Protein AF-A0A383B9Z4-F1 (afdb_monomer_lite)

Radius of gyration: 25.26 Å; chains: 1; bounding box: 65×27×71 Å

pLDDT: mean 78.73, std 17.8, range [49.22, 97.31]

Structure (mmCIF, N/CA/C/O backbone):
data_AF-A0A383B9Z4-F1
#
_entry.id   AF-A0A383B9Z4-F1
#
loop_
_atom_site.group_PDB
_atom_site.id
_atom_site.type_symbol
_atom_site.label_atom_id
_atom_site.label_alt_id
_atom_site.label_comp_id
_atom_site.label_asym_id
_atom_site.label_entity_id
_atom_site.label_seq_id
_atom_site.pdbx_PDB_ins_code
_atom_site.Cartn_x
_atom_site.Cartn_y
_atom_site.Cartn_z
_atom_site.occupancy
_atom_site.B_iso_or_equiv
_atom_site.auth_seq_id
_atom_site.auth_comp_id
_atom_site.auth_asym_id
_atom_site.auth_atom_id
_atom_site.pdbx_PDB_model_num
ATOM 1 N N . MET A 1 1 ? 47.874 -2.916 49.512 1.00 57.69 1 MET A N 1
ATOM 2 C CA . MET A 1 1 ? 47.559 -3.909 48.449 1.00 57.69 1 MET A CA 1
ATOM 3 C C . MET A 1 1 ? 46.063 -4.076 48.110 1.00 57.69 1 MET A C 1
ATOM 5 O O . MET A 1 1 ? 45.760 -4.843 47.208 1.00 57.69 1 MET A O 1
ATOM 9 N N . ARG A 1 2 ? 45.120 -3.334 48.725 1.00 55.81 2 ARG A N 1
ATOM 10 C CA . ARG A 1 2 ? 43.660 -3.545 48.560 1.00 55.81 2 ARG A CA 1
ATOM 11 C C . ARG A 1 2 ? 43.011 -2.819 47.360 1.00 55.81 2 ARG A C 1
ATOM 13 O O . ARG A 1 2 ? 41.959 -3.231 46.895 1.00 55.81 2 ARG A O 1
ATOM 20 N N . ASN A 1 3 ? 43.675 -1.810 46.780 1.00 53.19 3 ASN A N 1
ATOM 21 C CA . ASN A 1 3 ? 43.071 -0.927 45.762 1.00 53.19 3 ASN A CA 1
ATOM 22 C C . ASN A 1 3 ? 43.236 -1.396 44.302 1.00 53.19 3 ASN A C 1
ATOM 24 O O . ASN A 1 3 ? 42.565 -0.876 43.412 1.00 53.19 3 ASN A O 1
ATOM 28 N N . ARG A 1 4 ? 44.113 -2.374 44.026 1.00 55.88 4 ARG A N 1
ATOM 29 C CA . ARG A 1 4 ? 44.324 -2.890 42.656 1.00 55.88 4 ARG A CA 1
ATOM 30 C C . ARG A 1 4 ? 43.252 -3.903 42.230 1.00 55.88 4 ARG A C 1
ATOM 32 O O . ARG A 1 4 ? 42.984 -4.026 41.041 1.00 55.88 4 ARG A O 1
ATOM 39 N N . ILE A 1 5 ? 42.613 -4.580 43.188 1.00 56.34 5 ILE A N 1
ATOM 40 C CA . ILE A 1 5 ? 41.574 -5.597 42.939 1.00 56.34 5 ILE A CA 1
ATOM 41 C C . ILE A 1 5 ? 40.223 -4.926 42.640 1.00 56.34 5 ILE A C 1
ATOM 43 O O . ILE A 1 5 ? 39.573 -5.267 41.656 1.00 56.34 5 ILE A O 1
ATOM 47 N N . VAL A 1 6 ? 39.856 -3.886 43.400 1.00 51.22 6 VAL A N 1
ATOM 48 C CA . VAL A 1 6 ? 38.608 -3.119 43.194 1.00 51.22 6 VAL A CA 1
ATOM 49 C C . VAL A 1 6 ? 38.586 -2.390 41.847 1.00 51.22 6 VAL A C 1
ATOM 51 O O . VAL A 1 6 ? 37.558 -2.359 41.178 1.00 51.22 6 VAL A O 1
ATOM 54 N N . ARG A 1 7 ? 39.737 -1.867 41.395 1.00 52.47 7 ARG A N 1
ATOM 55 C CA . ARG A 1 7 ? 39.860 -1.228 40.072 1.00 52.47 7 ARG A CA 1
ATOM 56 C C . ARG A 1 7 ? 39.690 -2.222 38.918 1.00 52.47 7 ARG A C 1
ATOM 58 O O . ARG A 1 7 ? 39.096 -1.864 37.909 1.00 52.47 7 ARG A O 1
ATOM 65 N N . LYS A 1 8 ? 40.153 -3.471 39.069 1.00 49.22 8 LYS A N 1
ATOM 66 C CA . LYS A 1 8 ? 39.956 -4.522 38.054 1.00 49.22 8 LYS A CA 1
ATOM 67 C C . LYS A 1 8 ? 38.495 -4.983 37.971 1.00 49.22 8 LYS A C 1
ATOM 69 O O . LYS A 1 8 ? 37.999 -5.150 36.863 1.00 49.22 8 LYS A O 1
ATOM 74 N N . LEU A 1 9 ? 37.787 -5.118 39.099 1.00 50.44 9 LEU A N 1
ATOM 75 C CA . LEU A 1 9 ? 36.353 -5.457 39.091 1.00 50.44 9 LEU A CA 1
ATOM 76 C C . LEU A 1 9 ? 35.476 -4.343 38.490 1.00 50.44 9 LEU A C 1
ATOM 78 O O . LEU A 1 9 ? 34.512 -4.643 37.789 1.00 50.44 9 LEU A O 1
ATOM 82 N N . LEU A 1 10 ? 35.828 -3.071 38.709 1.00 49.88 10 LEU A N 1
ATOM 83 C CA . LEU A 1 10 ? 35.056 -1.926 38.211 1.00 49.88 10 LEU A CA 1
ATOM 84 C C . LEU A 1 10 ? 35.163 -1.750 36.683 1.00 49.88 10 LEU A C 1
ATOM 86 O O . LEU A 1 10 ? 34.168 -1.454 36.026 1.00 49.88 10 LEU A O 1
ATOM 90 N N . VAL A 1 11 ? 36.336 -2.014 36.095 1.00 52.56 11 VAL A N 1
ATOM 91 C CA . VAL A 1 11 ? 36.535 -1.951 34.632 1.00 52.56 11 VAL A CA 1
ATOM 92 C C . VAL A 1 11 ? 35.812 -3.098 33.910 1.00 52.56 11 VAL A C 1
ATOM 94 O O . VAL A 1 11 ? 35.214 -2.881 32.859 1.00 52.56 11 VAL A O 1
ATOM 97 N N . ILE A 1 12 ? 35.794 -4.304 34.491 1.00 54.12 12 ILE A N 1
ATOM 98 C CA . ILE A 1 12 ? 35.073 -5.458 33.920 1.00 54.12 12 ILE A CA 1
ATOM 99 C C . ILE A 1 12 ? 33.553 -5.227 33.956 1.00 54.12 12 ILE A C 1
ATOM 101 O O . ILE A 1 12 ? 32.858 -5.579 33.001 1.00 54.12 12 ILE A O 1
ATOM 105 N N . GLY A 1 13 ? 33.039 -4.596 35.018 1.00 50.88 13 GLY A N 1
ATOM 106 C CA . GLY A 1 13 ? 31.631 -4.201 35.118 1.00 50.88 13 GLY A CA 1
ATOM 107 C C . GLY A 1 13 ? 31.209 -3.199 34.037 1.00 50.88 13 GLY A C 1
ATOM 108 O O . GLY A 1 13 ? 30.161 -3.377 33.421 1.00 50.88 13 GLY A O 1
ATOM 109 N N . LEU A 1 14 ? 32.052 -2.203 33.737 1.00 56.59 14 LEU A N 1
ATOM 110 C CA . LEU A 1 14 ? 31.775 -1.208 32.692 1.00 56.59 14 LEU A CA 1
ATOM 111 C C . LEU A 1 14 ? 31.777 -1.800 31.274 1.00 56.59 14 LEU A C 1
ATOM 113 O O . LEU A 1 14 ? 30.928 -1.438 30.461 1.00 56.59 14 LEU A O 1
ATOM 117 N N . ILE A 1 15 ? 32.681 -2.738 30.977 1.00 53.66 15 ILE A N 1
ATOM 118 C CA . ILE A 1 15 ? 32.739 -3.383 29.654 1.00 53.66 15 ILE A CA 1
ATOM 119 C C . ILE A 1 15 ? 31.506 -4.269 29.427 1.00 53.66 15 ILE A C 1
ATOM 121 O O . ILE A 1 15 ? 30.914 -4.230 28.350 1.00 53.66 15 ILE A O 1
ATOM 125 N N . LYS A 1 16 ? 31.054 -5.019 30.443 1.00 51.88 16 LYS A N 1
ATOM 126 C CA . LYS A 1 16 ? 29.818 -5.817 30.334 1.00 51.88 16 LYS A CA 1
ATOM 127 C C . LYS A 1 16 ? 28.564 -4.951 30.186 1.00 51.88 16 LYS A C 1
ATOM 129 O O . LYS A 1 16 ? 27.629 -5.361 29.506 1.00 51.88 16 LYS A O 1
ATOM 134 N N . PHE A 1 17 ? 28.562 -3.755 30.775 1.00 51.00 17 PHE A N 1
ATOM 135 C CA . PHE A 1 17 ? 27.456 -2.806 30.649 1.00 51.00 17 PHE A CA 1
ATOM 136 C C . PHE A 1 17 ? 27.389 -2.164 29.253 1.00 51.00 17 PHE A C 1
ATOM 138 O O . PHE A 1 17 ? 26.301 -2.003 28.706 1.00 51.00 17 PHE A O 1
ATOM 145 N N . ALA A 1 18 ? 28.535 -1.879 28.625 1.00 54.44 18 ALA A N 1
ATOM 146 C CA . ALA A 1 18 ? 28.585 -1.343 27.261 1.00 54.44 18 ALA A CA 1
ATOM 147 C C . ALA A 1 18 ? 28.125 -2.361 26.197 1.00 54.44 18 ALA A C 1
ATOM 149 O O . ALA A 1 18 ? 27.437 -1.997 25.245 1.00 54.44 18 ALA A O 1
ATOM 150 N N . VAL A 1 19 ? 28.442 -3.649 26.379 1.00 53.66 19 VAL A N 1
ATOM 151 C CA . VAL A 1 19 ? 28.028 -4.717 25.447 1.00 53.66 19 VAL A CA 1
ATOM 152 C C . VAL A 1 19 ? 26.509 -4.949 25.475 1.00 53.66 19 VAL A C 1
ATOM 154 O O . VAL A 1 19 ? 25.923 -5.282 24.445 1.00 53.66 19 VAL A O 1
ATOM 157 N N . LEU A 1 20 ? 25.845 -4.700 26.612 1.00 49.56 20 LEU A N 1
ATOM 158 C CA . LEU A 1 20 ? 24.390 -4.841 26.737 1.00 49.56 20 LEU A CA 1
ATOM 159 C C . LEU A 1 20 ? 23.608 -3.758 25.965 1.00 49.56 20 LEU A C 1
ATOM 161 O O . LEU A 1 20 ? 22.470 -3.996 25.572 1.00 49.56 20 LEU A O 1
ATOM 165 N N . TYR A 1 21 ? 24.213 -2.596 25.697 1.00 55.34 21 TYR A N 1
ATOM 166 C CA . TYR A 1 21 ? 23.567 -1.505 24.952 1.00 55.34 21 TYR A CA 1
ATOM 167 C C . TYR A 1 21 ? 23.692 -1.625 23.426 1.00 55.34 21 TYR A C 1
ATOM 169 O O . TYR A 1 21 ? 22.879 -1.058 22.700 1.00 55.34 21 TYR A O 1
ATOM 177 N N . ALA A 1 22 ? 24.685 -2.355 22.914 1.00 53.19 22 ALA A N 1
ATOM 178 C CA . ALA A 1 22 ? 25.031 -2.314 21.489 1.00 53.19 22 ALA A CA 1
ATOM 179 C C . ALA A 1 22 ? 24.218 -3.272 20.592 1.00 53.19 22 ALA A C 1
ATOM 181 O O . ALA A 1 22 ? 24.434 -3.309 19.384 1.00 53.19 2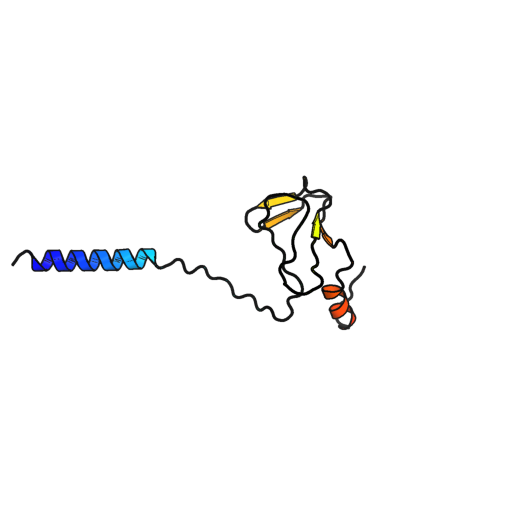2 ALA A O 1
ATOM 182 N N . SER A 1 23 ? 23.281 -4.047 21.143 1.00 51.69 23 SER A N 1
ATOM 183 C CA . SER A 1 23 ? 22.618 -5.138 20.409 1.00 51.69 23 SER A CA 1
ATOM 184 C C . SER A 1 23 ? 21.179 -4.810 20.008 1.00 51.69 23 SER A C 1
ATOM 186 O O . SER A 1 23 ? 20.257 -5.564 20.303 1.00 51.69 23 SER A O 1
ATOM 188 N N . THR A 1 24 ? 20.971 -3.695 19.305 1.00 54.66 24 THR A N 1
ATOM 189 C CA . THR A 1 24 ? 19.748 -3.494 18.504 1.00 54.66 24 THR A CA 1
ATOM 190 C C . THR A 1 24 ? 20.113 -3.190 17.058 1.00 54.66 24 THR A C 1
ATOM 192 O O . THR A 1 24 ? 19.745 -2.169 16.487 1.00 54.66 24 THR A O 1
ATOM 195 N N . PHE A 1 25 ? 20.846 -4.108 16.426 1.00 58.78 25 PHE A N 1
ATOM 196 C CA . PHE A 1 25 ? 20.875 -4.143 14.970 1.00 58.78 25 PHE A CA 1
ATOM 197 C C . PHE A 1 25 ? 19.478 -4.549 14.502 1.00 58.78 25 PHE A C 1
ATOM 199 O O . PHE A 1 25 ? 19.118 -5.726 14.506 1.00 58.78 25 PHE A O 1
ATOM 206 N N . ALA A 1 26 ? 18.657 -3.553 14.167 1.00 60.91 26 ALA A N 1
ATOM 207 C CA . ALA A 1 26 ? 17.444 -3.776 13.408 1.00 60.91 26 ALA A CA 1
ATOM 208 C C . ALA A 1 26 ? 17.854 -4.492 12.116 1.00 60.91 26 ALA A C 1
ATOM 210 O O . ALA A 1 26 ? 18.571 -3.936 11.286 1.00 60.91 26 ALA A O 1
ATOM 211 N N . SER A 1 27 ? 17.460 -5.757 11.986 1.00 54.59 27 SER A N 1
ATOM 212 C CA . SER A 1 27 ? 17.621 -6.504 10.747 1.00 54.59 27 SER A CA 1
ATOM 213 C C . SER A 1 27 ? 16.647 -5.909 9.737 1.00 54.59 27 SER A C 1
ATOM 215 O O . SER A 1 27 ? 15.480 -6.295 9.682 1.00 54.59 27 SER A O 1
ATOM 217 N N . ASP A 1 28 ? 17.106 -4.913 8.981 1.00 60.12 28 ASP A N 1
ATOM 218 C CA . ASP A 1 28 ? 16.402 -4.497 7.781 1.00 60.12 28 ASP A CA 1
ATOM 219 C C . ASP A 1 28 ? 16.586 -5.638 6.785 1.00 60.12 28 ASP A C 1
ATOM 221 O O . ASP A 1 28 ? 17.672 -5.866 6.246 1.00 60.12 28 ASP A O 1
ATOM 225 N N . LYS A 1 29 ? 15.559 -6.481 6.670 1.00 62.88 29 LYS A N 1
ATOM 226 C CA . LYS A 1 29 ? 15.563 -7.632 5.775 1.00 62.88 29 LYS A CA 1
ATOM 227 C C . LYS A 1 29 ? 15.685 -7.069 4.362 1.00 62.88 29 LYS A C 1
ATOM 229 O O . LYS A 1 29 ? 14.677 -6.659 3.789 1.00 62.88 29 LYS A O 1
ATOM 234 N N . ALA A 1 30 ? 16.912 -7.005 3.839 1.00 61.69 30 ALA A N 1
ATOM 235 C CA . ALA A 1 30 ? 17.220 -6.430 2.538 1.00 61.69 30 ALA A CA 1
ATOM 236 C C . ALA A 1 30 ? 16.381 -7.142 1.474 1.00 61.69 30 ALA A C 1
ATOM 238 O O . ALA A 1 30 ? 16.686 -8.248 1.029 1.00 61.69 30 ALA A O 1
ATOM 239 N N . THR A 1 31 ? 15.252 -6.533 1.132 1.00 65.19 31 THR A N 1
ATOM 240 C CA . THR A 1 31 ? 14.339 -7.073 0.138 1.00 65.19 31 THR A CA 1
ATOM 241 C C . THR A 1 31 ? 14.962 -6.759 -1.211 1.00 65.19 31 THR A C 1
ATOM 243 O O . THR A 1 31 ? 15.193 -5.595 -1.536 1.00 65.19 31 THR A O 1
ATOM 246 N N . SER A 1 32 ? 15.290 -7.802 -1.973 1.00 73.75 32 SER A N 1
ATOM 247 C CA . SER A 1 32 ? 15.767 -7.666 -3.348 1.00 73.75 32 SER A CA 1
ATOM 248 C C . SER A 1 32 ? 14.779 -6.799 -4.139 1.00 73.75 32 SER A C 1
ATOM 250 O O . SER A 1 32 ? 13.581 -7.077 -4.166 1.00 73.75 32 SER A O 1
ATOM 252 N N . LYS A 1 33 ? 15.277 -5.715 -4.751 1.00 78.94 33 LYS A N 1
ATOM 253 C CA . LYS A 1 33 ? 14.469 -4.828 -5.608 1.00 78.94 33 LYS A CA 1
ATOM 254 C C . LYS A 1 33 ? 14.256 -5.414 -7.014 1.00 78.94 33 LYS A C 1
ATOM 256 O O . LYS A 1 33 ? 13.496 -4.856 -7.802 1.00 78.94 33 LYS A O 1
ATOM 261 N N . GLN A 1 34 ? 14.925 -6.515 -7.358 1.00 83.25 34 GLN A N 1
ATOM 262 C CA . GLN A 1 34 ? 14.800 -7.157 -8.663 1.00 83.25 34 GLN A CA 1
ATOM 263 C C . GLN A 1 34 ? 13.367 -7.668 -8.870 1.00 83.25 34 GLN A C 1
ATOM 265 O O . GLN A 1 34 ? 12.838 -8.418 -8.056 1.00 83.25 34 GLN A O 1
ATOM 270 N N . GLY A 1 35 ? 12.729 -7.237 -9.962 1.00 84.12 35 GLY A N 1
ATOM 271 C CA . GLY A 1 35 ? 11.340 -7.597 -10.273 1.00 84.12 35 GLY A CA 1
ATOM 272 C C . GLY A 1 35 ? 10.281 -6.929 -9.384 1.00 84.12 35 GLY A C 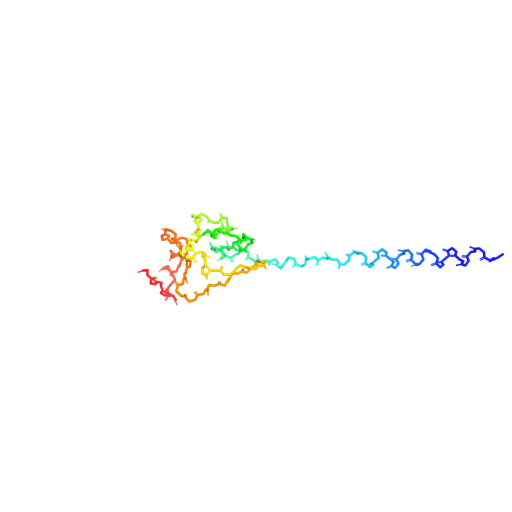1
ATOM 273 O O . GLY A 1 35 ? 9.103 -7.263 -9.491 1.00 84.12 35 GLY A O 1
ATOM 274 N N . LEU A 1 36 ? 10.661 -5.981 -8.519 1.00 89.94 36 LEU A N 1
ATOM 275 C CA . LEU A 1 36 ? 9.732 -5.288 -7.630 1.00 89.94 36 LEU A CA 1
ATOM 276 C C . LEU A 1 36 ? 8.956 -4.201 -8.382 1.00 89.94 36 LEU A C 1
ATOM 278 O O . LEU A 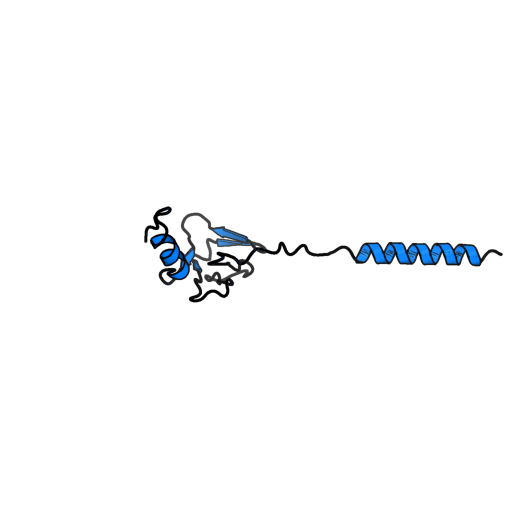1 36 ? 9.506 -3.163 -8.743 1.00 89.94 36 LEU A O 1
ATOM 282 N N . LEU A 1 37 ? 7.658 -4.424 -8.593 1.00 92.62 37 LEU A N 1
ATOM 283 C CA . LEU A 1 37 ? 6.813 -3.500 -9.361 1.00 92.62 37 LEU A CA 1
ATOM 284 C C . LEU A 1 37 ? 6.012 -2.528 -8.486 1.00 92.62 37 LEU A C 1
ATOM 286 O O . LEU A 1 37 ? 5.691 -1.436 -8.948 1.00 92.62 37 LEU A O 1
ATOM 290 N N . ALA A 1 38 ? 5.687 -2.885 -7.241 1.00 93.12 38 ALA A N 1
ATOM 291 C CA . ALA A 1 38 ? 4.934 -2.041 -6.312 1.00 93.12 38 ALA A CA 1
ATOM 292 C C . ALA A 1 38 ? 5.304 -2.355 -4.856 1.00 93.12 38 ALA A C 1
ATOM 294 O O . ALA A 1 38 ? 5.539 -3.511 -4.508 1.00 93.12 38 ALA A O 1
ATOM 295 N N . VAL A 1 39 ? 5.333 -1.325 -4.007 1.00 93.56 39 VAL A N 1
ATOM 296 C CA . VAL A 1 39 ? 5.568 -1.435 -2.556 1.00 93.56 39 VAL A CA 1
ATOM 297 C C . VAL A 1 39 ? 4.623 -0.477 -1.869 1.00 93.56 39 VAL A C 1
ATOM 299 O O . VAL A 1 39 ? 4.615 0.697 -2.211 1.00 93.56 39 VAL A O 1
ATOM 302 N N . TYR A 1 40 ? 3.850 -0.940 -0.895 1.00 94.19 40 TYR A N 1
ATOM 303 C CA . TYR A 1 40 ? 2.844 -0.102 -0.251 1.00 94.19 40 TYR A CA 1
ATOM 304 C C . TYR A 1 40 ? 3.243 0.310 1.159 1.00 94.19 40 TYR A C 1
ATOM 306 O O . TYR A 1 40 ? 3.660 -0.511 1.973 1.00 94.19 40 TYR A O 1
ATOM 314 N N . ASP A 1 41 ? 3.072 1.599 1.444 1.00 91.94 41 ASP A N 1
ATOM 315 C CA . ASP A 1 41 ? 3.269 2.183 2.767 1.00 91.94 41 ASP A CA 1
ATOM 316 C C . ASP A 1 41 ? 1.986 2.085 3.605 1.00 91.94 41 ASP A C 1
ATOM 318 O O . ASP A 1 41 ? 1.005 2.801 3.376 1.00 91.94 41 ASP A O 1
ATOM 322 N N . PHE A 1 42 ? 2.002 1.196 4.598 1.00 93.00 42 PHE A N 1
ATOM 323 C CA . PHE A 1 42 ? 0.896 0.990 5.538 1.00 93.00 42 PHE A CA 1
ATOM 324 C C . PHE A 1 42 ? 1.083 1.726 6.872 1.00 93.00 42 PHE A C 1
ATOM 326 O O . PHE A 1 42 ? 0.386 1.424 7.840 1.00 93.00 42 PHE A O 1
ATOM 333 N N . THR A 1 43 ? 2.023 2.672 6.956 1.00 90.88 43 THR A N 1
ATOM 334 C CA . THR A 1 43 ? 2.316 3.390 8.209 1.00 90.88 43 THR A CA 1
ATOM 335 C C . THR A 1 43 ? 1.352 4.537 8.489 1.00 90.88 43 THR A C 1
ATOM 337 O O . THR A 1 43 ? 1.161 4.884 9.655 1.00 90.88 43 THR A O 1
ATOM 340 N N . SER A 1 44 ? 0.701 5.093 7.456 1.00 88.75 44 SER A N 1
ATOM 341 C CA . SER A 1 44 ? -0.333 6.113 7.655 1.00 88.75 44 SER A CA 1
ATOM 342 C C . SER A 1 44 ? -1.422 5.577 8.581 1.00 88.75 44 SER A C 1
ATOM 344 O O . SER A 1 44 ? -1.942 4.483 8.354 1.00 88.75 44 SER A O 1
ATOM 346 N N . SER A 1 45 ? -1.787 6.353 9.600 1.00 87.69 45 SER A N 1
ATOM 347 C CA . SER A 1 45 ? -2.804 5.995 10.593 1.00 87.69 45 SER A CA 1
ATOM 348 C C . SER A 1 45 ? -4.232 6.284 10.128 1.00 87.69 45 SER A C 1
ATOM 350 O O . SER A 1 45 ? -5.182 5.788 10.730 1.00 87.69 45 SER A O 1
ATOM 352 N N . SER A 1 46 ? -4.408 7.057 9.053 1.00 88.62 46 SER A N 1
ATOM 353 C CA . SER A 1 46 ? -5.720 7.508 8.583 1.00 88.62 46 SER A CA 1
ATOM 354 C C . SER A 1 46 ? -5.740 7.788 7.074 1.00 88.62 46 SER A C 1
ATOM 356 O O . SER A 1 46 ? -4.758 7.561 6.360 1.00 88.62 46 SER A O 1
ATOM 358 N N . GLY A 1 47 ? -6.893 8.243 6.582 1.00 91.88 47 GLY A N 1
ATOM 359 C CA . GLY A 1 47 ? -7.092 8.612 5.186 1.00 91.88 47 GLY A CA 1
ATOM 360 C C . GLY A 1 47 ? -7.385 7.433 4.259 1.00 91.88 47 GLY A C 1
ATOM 361 O O . GLY A 1 47 ? -7.284 6.252 4.616 1.00 91.88 47 GLY A O 1
ATOM 362 N N . ASN A 1 48 ? -7.769 7.788 3.036 1.00 95.44 48 ASN A N 1
ATOM 363 C CA . ASN A 1 48 ? -8.202 6.860 1.997 1.00 95.44 48 ASN A CA 1
ATOM 364 C C . ASN A 1 48 ? -7.087 6.468 1.020 1.00 95.44 48 ASN A C 1
ATOM 366 O O . ASN A 1 48 ? -7.350 5.710 0.098 1.00 95.44 48 ASN A O 1
ATOM 370 N N . LEU A 1 49 ? -5.859 6.951 1.201 1.00 95.31 49 LEU A N 1
ATOM 371 C CA . LEU A 1 49 ? -4.758 6.677 0.284 1.00 95.31 49 LEU A CA 1
ATOM 372 C C . LEU A 1 49 ? -3.747 5.711 0.908 1.00 95.31 49 LEU A C 1
ATOM 374 O O . LEU A 1 49 ? -3.378 5.829 2.080 1.00 95.31 49 LEU A O 1
ATOM 378 N N . VAL A 1 50 ? -3.277 4.762 0.104 1.00 95.31 50 VAL A N 1
ATOM 379 C CA . VAL A 1 50 ? -2.085 3.954 0.374 1.00 95.31 50 VAL A CA 1
ATOM 380 C C . VAL A 1 50 ? -1.079 4.265 -0.724 1.00 95.31 50 VAL A C 1
ATOM 382 O O . VAL A 1 50 ? -1.364 4.089 -1.910 1.00 95.31 50 VAL A O 1
ATOM 385 N N . MET A 1 51 ? 0.082 4.779 -0.328 1.00 95.00 51 MET A N 1
ATOM 386 C CA . MET A 1 51 ? 1.083 5.263 -1.271 1.00 95.00 51 MET A CA 1
ATOM 387 C C . MET A 1 51 ? 1.970 4.129 -1.765 1.00 95.00 51 MET A C 1
ATOM 389 O O . MET A 1 51 ? 2.438 3.307 -0.975 1.00 95.00 51 MET A O 1
ATOM 393 N N . ASP A 1 52 ? 2.236 4.136 -3.065 1.00 95.62 52 ASP A N 1
ATOM 394 C CA . ASP A 1 52 ? 3.254 3.299 -3.680 1.00 95.62 52 ASP A CA 1
ATOM 395 C C . ASP A 1 52 ? 4.643 3.934 -3.494 1.00 95.62 52 ASP A C 1
ATOM 397 O O . ASP A 1 52 ? 4.894 5.074 -3.893 1.00 95.62 52 ASP A O 1
ATOM 401 N N . ARG A 1 53 ? 5.542 3.182 -2.862 1.00 95.06 53 ARG A N 1
ATOM 402 C CA . ARG A 1 53 ? 6.929 3.524 -2.528 1.00 95.06 53 ARG A CA 1
ATOM 403 C C . ARG A 1 53 ? 7.947 2.706 -3.318 1.00 95.06 53 ARG A C 1
ATOM 405 O O . ARG A 1 53 ? 9.121 2.715 -2.978 1.00 95.06 53 ARG A O 1
ATOM 412 N N . SER A 1 54 ? 7.525 2.008 -4.372 1.00 93.06 54 SER A N 1
ATOM 413 C CA . SER A 1 54 ? 8.447 1.229 -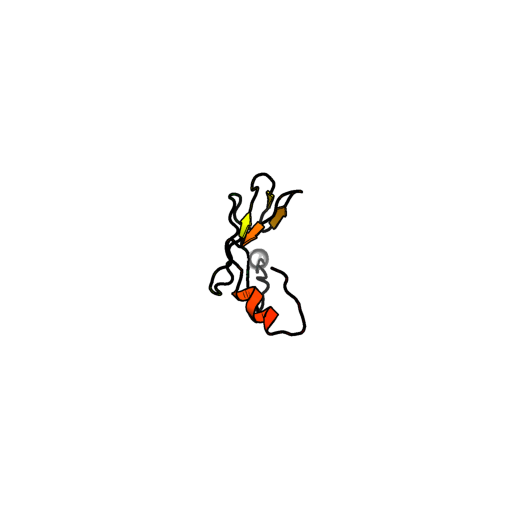5.216 1.00 93.06 54 SER A CA 1
ATOM 414 C C . SER A 1 54 ? 9.429 2.082 -6.014 1.00 93.06 54 SER A C 1
ATOM 416 O O . SER A 1 54 ? 10.360 1.531 -6.582 1.00 93.06 54 SER A O 1
ATOM 418 N N . GLU A 1 55 ? 9.199 3.397 -6.120 1.00 92.00 55 GLU A N 1
ATOM 419 C CA . GLU A 1 55 ? 9.968 4.338 -6.958 1.00 92.00 55 GLU A CA 1
ATOM 420 C C . GLU A 1 55 ? 9.840 4.077 -8.475 1.00 92.00 55 GLU A C 1
ATOM 422 O O . GLU A 1 55 ? 10.185 4.941 -9.281 1.00 92.00 55 GLU A O 1
ATOM 427 N N . VAL A 1 56 ? 9.227 2.960 -8.882 1.00 91.81 56 VAL A N 1
ATOM 428 C CA . VAL A 1 56 ? 8.937 2.611 -10.278 1.00 91.81 56 VAL A CA 1
ATOM 429 C C . VAL A 1 56 ? 7.737 3.412 -10.781 1.00 91.81 56 VAL A C 1
ATOM 431 O O . VAL A 1 56 ? 6.632 3.307 -10.242 1.00 91.81 56 VAL A O 1
ATOM 434 N N . LYS A 1 57 ? 7.930 4.210 -11.834 1.00 91.69 57 LYS A N 1
ATOM 435 C CA . LYS A 1 57 ? 6.870 5.035 -12.430 1.00 91.69 57 LYS A CA 1
ATOM 436 C C . LYS A 1 57 ? 6.083 4.272 -13.516 1.00 91.69 57 LYS A C 1
ATOM 438 O O . LYS A 1 57 ? 6.660 3.423 -14.187 1.00 91.69 57 LYS A O 1
ATOM 443 N N . PRO A 1 58 ? 4.792 4.597 -13.727 1.00 92.88 58 PRO A N 1
ATOM 444 C CA . PRO A 1 58 ? 3.973 5.474 -12.888 1.00 92.88 58 PRO A CA 1
ATOM 445 C C . PRO A 1 58 ? 3.699 4.839 -11.515 1.00 92.88 58 PRO A C 1
ATOM 447 O O . PRO A 1 58 ? 3.601 3.620 -11.396 1.00 92.88 58 PRO A O 1
ATOM 450 N N . LEU A 1 59 ? 3.575 5.668 -10.473 1.00 93.94 59 LEU A N 1
ATOM 451 C CA . LEU A 1 59 ? 3.202 5.176 -9.143 1.00 93.94 59 LEU A CA 1
ATOM 452 C C . LEU A 1 59 ? 1.758 4.668 -9.164 1.00 93.94 59 LEU A C 1
ATOM 454 O O . LEU A 1 59 ? 0.873 5.334 -9.706 1.00 93.94 59 LEU A O 1
ATOM 458 N N . VAL A 1 60 ? 1.519 3.520 -8.537 1.00 96.38 60 VAL A N 1
ATOM 459 C CA . VAL A 1 60 ? 0.198 2.885 -8.455 1.00 96.38 60 VAL A CA 1
ATOM 460 C C . VAL A 1 60 ? -0.335 3.066 -7.038 1.00 96.38 60 VAL A C 1
ATOM 462 O O . VAL A 1 60 ? -0.392 2.130 -6.261 1.00 96.38 60 VAL A O 1
ATOM 465 N N . ASN A 1 61 ? -0.698 4.293 -6.661 1.00 96.00 61 ASN A N 1
ATOM 466 C CA . ASN A 1 61 ? -1.326 4.520 -5.355 1.00 96.00 61 ASN A CA 1
ATOM 467 C C . ASN A 1 61 ? -2.698 3.833 -5.298 1.00 96.00 61 ASN A C 1
ATOM 469 O O . ASN A 1 61 ? -3.448 3.855 -6.282 1.00 96.00 61 ASN A O 1
ATOM 473 N N . LEU A 1 62 ? -3.047 3.277 -4.138 1.00 96.88 62 LEU A N 1
ATOM 474 C CA . LEU A 1 62 ? -4.350 2.655 -3.921 1.00 96.88 62 LEU A CA 1
ATOM 475 C C . LEU A 1 62 ? -5.282 3.614 -3.192 1.00 96.88 62 LEU A C 1
ATOM 477 O O . LEU A 1 62 ? -4.928 4.176 -2.154 1.00 96.88 62 LEU A O 1
ATOM 481 N N . LEU A 1 63 ? -6.491 3.748 -3.722 1.00 97.31 63 LEU A N 1
ATOM 482 C CA . LEU A 1 63 ? -7.599 4.452 -3.106 1.00 97.31 63 LEU A CA 1
ATOM 483 C C . LEU A 1 63 ? -8.502 3.441 -2.397 1.00 97.31 63 LEU A C 1
ATOM 485 O O . LEU A 1 63 ? -9.011 2.502 -3.007 1.00 97.31 63 LEU A O 1
ATOM 489 N N . ILE A 1 64 ? -8.689 3.643 -1.102 1.00 97.12 64 ILE A N 1
ATOM 490 C CA . ILE A 1 64 ? -9.607 2.905 -0.244 1.00 97.12 64 ILE A CA 1
ATOM 491 C C . ILE A 1 64 ? -11.003 3.497 -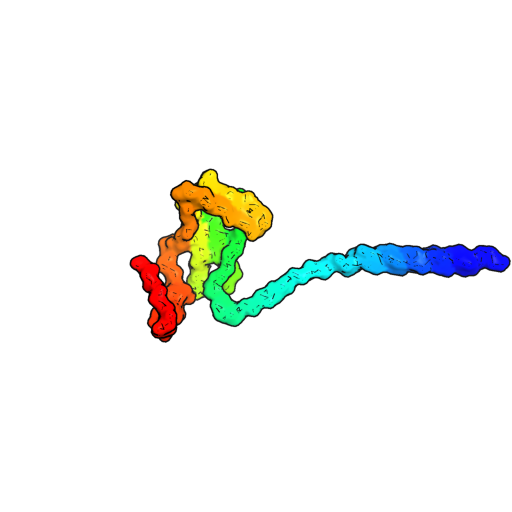0.428 1.00 97.12 64 ILE A C 1
ATOM 493 O O . ILE A 1 64 ? -11.206 4.683 -0.173 1.00 97.12 64 ILE A O 1
ATOM 497 N N . ASN A 1 65 ? -11.966 2.662 -0.818 1.00 95.88 65 ASN A N 1
ATOM 498 C CA . ASN A 1 65 ? -13.343 3.101 -1.051 1.00 95.88 65 ASN A CA 1
ATOM 499 C C . ASN A 1 65 ? -14.037 3.580 0.232 1.00 95.88 65 ASN A C 1
ATOM 501 O O . ASN A 1 65 ? -14.618 4.656 0.244 1.00 95.88 65 ASN A O 1
ATOM 505 N N . GLU A 1 66 ? -13.964 2.779 1.301 1.00 95.69 66 GLU A N 1
ATOM 506 C CA . GLU A 1 66 ? -14.628 3.059 2.581 1.00 95.69 66 GLU A CA 1
ATOM 507 C C . GLU A 1 66 ? -13.590 3.061 3.715 1.00 95.69 66 GLU A C 1
ATOM 509 O O . GLU A 1 66 ? -13.364 2.017 4.342 1.00 95.69 66 GLU A O 1
ATOM 514 N N . PRO A 1 67 ? -12.912 4.195 3.985 1.00 94.25 67 PRO A N 1
ATOM 515 C CA . PRO A 1 67 ? -11.821 4.268 4.963 1.00 94.25 67 PRO A CA 1
ATOM 516 C C . PRO A 1 67 ? -12.256 3.921 6.386 1.00 94.25 67 PRO A C 1
ATOM 518 O O . PRO A 1 67 ? -11.488 3.332 7.140 1.00 94.25 67 PRO A O 1
ATOM 521 N N . HIS A 1 68 ? -13.508 4.220 6.739 1.00 94.56 68 HIS A N 1
ATOM 522 C CA . HIS A 1 68 ? -14.084 3.896 8.045 1.00 94.56 68 HIS A CA 1
ATOM 523 C C . HIS A 1 68 ? -14.237 2.378 8.276 1.00 94.56 68 HIS A C 1
ATOM 525 O O . HIS A 1 68 ? -14.349 1.932 9.415 1.00 94.56 68 HIS A O 1
ATOM 531 N N . LYS A 1 69 ? -14.201 1.568 7.206 1.00 96.12 69 LYS A N 1
ATOM 532 C CA . LYS A 1 69 ? -14.219 0.095 7.256 1.00 96.12 69 LYS A CA 1
ATOM 533 C C . LYS A 1 69 ? -12.817 -0.518 7.233 1.00 96.12 69 LYS A C 1
ATOM 535 O O . LYS A 1 69 ? -12.673 -1.727 7.050 1.00 96.12 69 LYS A O 1
ATOM 540 N N . VAL A 1 70 ? -11.773 0.289 7.402 1.00 95.69 70 VAL A N 1
ATOM 541 C CA . VAL A 1 70 ? -10.385 -0.167 7.415 1.00 95.69 70 VAL A CA 1
ATOM 542 C C . VAL A 1 70 ? -9.787 0.028 8.799 1.00 95.69 70 VAL A C 1
ATOM 544 O O . VAL A 1 70 ? -9.769 1.127 9.344 1.00 95.69 70 VAL A O 1
ATOM 547 N N . ARG A 1 71 ? -9.248 -1.054 9.360 1.00 94.88 71 ARG A N 1
ATOM 548 C CA . ARG A 1 71 ? -8.503 -1.023 10.621 1.00 94.88 71 ARG A CA 1
ATOM 549 C C . ARG A 1 71 ? -7.016 -0.963 10.306 1.00 94.88 71 ARG A C 1
ATOM 551 O O . ARG A 1 71 ? -6.501 -1.838 9.614 1.00 94.88 71 ARG A O 1
ATOM 558 N N . ARG A 1 72 ? -6.331 0.055 10.815 1.00 92.50 72 ARG A N 1
ATOM 559 C CA . ARG A 1 72 ? -4.885 0.240 10.652 1.00 92.50 72 ARG A CA 1
ATOM 560 C C . ARG A 1 72 ? -4.171 -0.100 11.955 1.00 92.50 72 ARG A C 1
ATOM 562 O O . ARG A 1 72 ? -4.686 0.165 13.039 1.00 92.50 72 ARG A O 1
ATOM 569 N N . ALA A 1 73 ? -2.997 -0.696 11.831 1.00 89.69 73 ALA A N 1
ATOM 570 C CA . ALA A 1 73 ? -2.056 -0.917 12.918 1.00 89.69 73 ALA A CA 1
ATOM 571 C C . ALA A 1 73 ? -0.640 -0.633 12.403 1.00 89.69 73 ALA A C 1
ATOM 573 O O . ALA A 1 73 ? -0.438 -0.415 11.209 1.00 89.69 73 ALA A O 1
ATOM 574 N N . LYS A 1 74 ? 0.356 -0.595 13.293 1.00 85.75 74 LYS A N 1
ATOM 575 C CA . LYS A 1 74 ? 1.733 -0.249 12.916 1.00 85.75 74 LYS A CA 1
ATOM 576 C C . LYS A 1 74 ? 2.241 -1.202 11.822 1.00 85.75 74 LYS A C 1
ATOM 578 O O . LYS A 1 74 ? 2.474 -2.376 12.089 1.00 85.75 74 LYS A O 1
ATOM 583 N N . GLY A 1 75 ? 2.366 -0.692 10.594 1.00 86.94 75 GLY A N 1
ATOM 584 C CA . GLY A 1 75 ? 2.834 -1.447 9.427 1.00 86.94 75 GLY A CA 1
ATOM 585 C C . GLY A 1 75 ? 1.829 -2.444 8.838 1.00 86.94 75 GLY A C 1
ATOM 586 O O . GLY A 1 75 ? 2.222 -3.274 8.025 1.00 86.94 75 GLY A O 1
ATOM 587 N N . SER A 1 76 ? 0.551 -2.398 9.225 1.00 90.62 76 SER A N 1
ATOM 588 C CA . SER A 1 76 ? -0.467 -3.313 8.697 1.00 90.62 76 SER A CA 1
ATOM 589 C C . SER A 1 76 ? -1.831 -2.652 8.525 1.00 90.62 76 SER A C 1
ATOM 591 O O . SER A 1 76 ? -2.190 -1.678 9.189 1.00 90.62 76 SER A O 1
ATOM 593 N N . ILE A 1 77 ? -2.612 -3.209 7.606 1.00 94.50 77 ILE A N 1
ATOM 594 C CA . ILE A 1 77 ? -3.944 -2.735 7.251 1.00 94.50 77 ILE A CA 1
ATOM 595 C C . ILE A 1 77 ? -4.884 -3.935 7.122 1.00 94.50 77 ILE A C 1
ATOM 597 O O . ILE A 1 77 ? -4.530 -4.954 6.533 1.00 94.50 77 ILE A O 1
ATOM 601 N N . LYS A 1 78 ? -6.085 -3.829 7.690 1.00 95.12 78 LYS A N 1
ATOM 602 C CA . LYS A 1 78 ? -7.130 -4.852 7.612 1.00 95.12 78 LYS A CA 1
ATOM 603 C C . LYS A 1 78 ? -8.406 -4.241 7.049 1.00 95.12 78 LYS A C 1
ATOM 605 O O . LYS A 1 78 ? -8.967 -3.313 7.629 1.00 95.12 78 LYS A O 1
ATOM 610 N N . PHE A 1 79 ? -8.879 -4.805 5.947 1.00 94.94 79 PHE A N 1
ATOM 611 C CA . PHE A 1 79 ? -10.138 -4.436 5.308 1.00 94.94 79 PHE A CA 1
ATOM 612 C C . PHE A 1 79 ? -11.284 -5.229 5.944 1.00 94.94 79 PHE A C 1
ATOM 614 O O . PHE A 1 79 ? -11.225 -6.458 6.020 1.00 94.94 79 PHE A O 1
ATOM 621 N N . ALA A 1 80 ? -12.312 -4.541 6.444 1.00 95.31 80 ALA A N 1
ATOM 622 C CA . ALA A 1 80 ? -13.554 -5.196 6.843 1.00 95.31 80 ALA A CA 1
ATOM 623 C C . ALA A 1 80 ? -14.391 -5.576 5.607 1.00 95.31 80 ALA A C 1
ATOM 625 O O . ALA A 1 80 ? -14.115 -5.154 4.483 1.00 95.31 80 ALA A O 1
ATOM 626 N N . LYS A 1 81 ? -15.439 -6.382 5.807 1.00 94.88 81 LYS A N 1
ATOM 627 C CA . LYS A 1 81 ? -16.328 -6.810 4.718 1.00 94.88 81 LYS A CA 1
ATOM 628 C C . LYS A 1 81 ? -16.941 -5.596 4.003 1.00 94.88 81 LYS A C 1
ATOM 630 O O . LYS A 1 81 ? -17.424 -4.666 4.648 1.00 94.88 81 LYS A O 1
ATOM 635 N N . GLY A 1 82 ? -16.953 -5.634 2.670 1.00 93.50 82 GLY A N 1
ATOM 636 C CA . GLY A 1 82 ? -17.574 -4.601 1.834 1.00 93.50 82 GLY A CA 1
ATOM 637 C C . GLY A 1 82 ? -16.717 -3.355 1.593 1.00 93.50 82 GLY A C 1
ATOM 638 O O . GLY A 1 82 ? -17.259 -2.335 1.180 1.00 93.50 82 GLY A O 1
ATOM 639 N N . THR A 1 83 ? -15.406 -3.409 1.848 1.00 95.44 83 THR A N 1
ATOM 640 C CA . THR A 1 83 ? -14.456 -2.374 1.411 1.00 95.44 83 THR A CA 1
ATOM 641 C C . THR A 1 83 ? -13.259 -3.001 0.705 1.00 95.44 83 THR A C 1
ATOM 643 O O . THR A 1 83 ? -12.904 -4.150 0.964 1.00 95.44 83 THR A O 1
ATOM 646 N N . VAL A 1 84 ? -12.648 -2.239 -0.196 1.00 96.06 84 VAL A N 1
ATOM 647 C CA . VAL A 1 84 ? -11.461 -2.617 -0.970 1.00 96.06 84 VAL A CA 1
ATOM 648 C C . VAL A 1 84 ? -10.583 -1.386 -1.177 1.00 96.06 84 VAL A C 1
ATOM 650 O O . VAL A 1 84 ? -11.061 -0.251 -1.075 1.00 96.06 84 VAL A O 1
ATOM 653 N N . ALA A 1 85 ? -9.314 -1.615 -1.508 1.00 96.00 85 ALA A N 1
ATOM 654 C CA . ALA A 1 85 ? -8.445 -0.598 -2.078 1.00 96.00 85 ALA A CA 1
ATOM 655 C C . ALA A 1 85 ? -8.182 -0.926 -3.549 1.00 96.00 85 ALA A C 1
ATOM 657 O O . ALA A 1 85 ? -7.918 -2.080 -3.885 1.00 96.00 85 ALA A O 1
ATOM 658 N N . ARG A 1 86 ? -8.260 0.079 -4.420 1.00 95.75 86 ARG A N 1
ATOM 659 C CA . ARG A 1 86 ? -8.070 -0.077 -5.868 1.00 95.75 86 ARG A CA 1
ATOM 660 C C . ARG A 1 86 ? -7.158 1.009 -6.416 1.00 95.75 86 ARG A C 1
ATOM 662 O O . ARG A 1 86 ? -7.145 2.125 -5.902 1.00 95.75 86 ARG A O 1
ATOM 669 N N . SER A 1 87 ? -6.406 0.707 -7.466 1.00 95.81 87 SER A N 1
ATOM 670 C CA . SER A 1 87 ? -5.660 1.737 -8.185 1.00 95.81 87 SER A CA 1
ATOM 671 C C . SER A 1 87 ? -6.629 2.703 -8.873 1.00 95.81 87 SER A C 1
ATOM 673 O O . SER A 1 87 ? -7.639 2.288 -9.435 1.00 95.81 87 SER A O 1
ATOM 675 N N . VAL A 1 88 ? -6.325 4.003 -8.844 1.00 90.06 88 VAL A N 1
ATOM 676 C CA . VAL A 1 88 ? -7.181 5.029 -9.478 1.00 90.06 88 VAL A CA 1
ATOM 677 C C . VAL A 1 88 ? -7.148 4.932 -11.007 1.00 90.06 88 VAL A C 1
ATOM 679 O O . VAL A 1 88 ? -8.118 5.251 -11.685 1.00 90.06 88 VAL A O 1
ATOM 682 N N . LYS A 1 89 ? -6.016 4.490 -11.556 1.00 90.25 89 LYS A N 1
ATOM 683 C CA . LYS A 1 89 ? -5.805 4.253 -12.986 1.00 90.25 89 LYS A CA 1
ATOM 684 C C . LYS A 1 89 ? -5.386 2.797 -13.198 1.00 90.25 89 LYS A C 1
ATOM 686 O O . LYS A 1 89 ? -4.890 2.185 -12.245 1.00 90.25 89 LYS A O 1
ATOM 691 N N . PRO A 1 90 ? -5.533 2.249 -14.417 1.00 90.81 90 PRO A N 1
ATOM 692 C CA . PRO A 1 90 ? -5.002 0.931 -14.741 1.00 90.81 90 PRO A CA 1
ATOM 693 C C . PRO A 1 90 ? -3.511 0.834 -14.371 1.00 90.81 90 PRO A C 1
ATOM 695 O O . PRO A 1 90 ? -2.727 1.695 -14.789 1.00 90.81 90 PRO A O 1
ATOM 698 N N . PRO A 1 91 ? -3.090 -0.174 -13.587 1.00 93.88 91 PRO A N 1
ATOM 699 C CA . PRO A 1 91 ? -1.714 -0.304 -13.127 1.00 93.88 91 PRO A CA 1
ATOM 700 C C . PRO A 1 91 ? -0.829 -0.898 -14.231 1.00 93.88 91 PRO A C 1
ATOM 702 O O . PRO A 1 91 ? -0.369 -2.035 -14.145 1.00 93.88 91 PRO A O 1
ATOM 705 N N . SER A 1 92 ? -0.591 -0.127 -15.294 1.00 91.69 92 SER A N 1
ATOM 706 C CA . SER A 1 92 ? 0.098 -0.585 -16.509 1.00 91.69 92 SER A CA 1
ATOM 707 C C . SER A 1 92 ? 1.482 -1.183 -16.245 1.00 91.69 92 SER A C 1
ATOM 709 O O . SER A 1 92 ? 1.828 -2.184 -16.865 1.00 91.69 92 SER A O 1
ATOM 711 N N . LYS A 1 93 ? 2.246 -0.653 -15.278 1.00 91.50 93 LYS A N 1
ATOM 712 C CA . LYS A 1 93 ? 3.554 -1.220 -14.895 1.00 91.50 93 LYS A CA 1
ATOM 713 C C . LYS A 1 93 ? 3.476 -2.631 -14.298 1.00 91.50 93 LYS A C 1
ATOM 715 O O . LYS A 1 93 ? 4.481 -3.325 -14.283 1.00 91.50 93 LYS A O 1
ATOM 720 N N . ILE A 1 94 ? 2.305 -3.039 -13.806 1.00 91.00 94 ILE A N 1
ATOM 721 C CA . ILE A 1 94 ? 2.034 -4.396 -13.315 1.00 91.00 94 ILE A CA 1
ATOM 722 C C . ILE A 1 94 ? 1.427 -5.240 -14.439 1.00 91.00 94 ILE A C 1
ATOM 724 O O . ILE A 1 94 ? 1.856 -6.365 -14.659 1.00 91.00 94 ILE A O 1
ATOM 728 N N . ILE A 1 95 ? 0.460 -4.696 -15.183 1.00 88.69 95 ILE A N 1
ATOM 729 C CA . ILE A 1 95 ? -0.283 -5.438 -16.213 1.00 88.69 95 ILE A CA 1
ATOM 730 C C . ILE A 1 95 ? 0.583 -5.762 -17.439 1.00 88.69 95 ILE A C 1
ATOM 732 O O . ILE A 1 95 ? 0.504 -6.866 -17.971 1.00 88.69 95 ILE A O 1
ATOM 736 N N . ASN A 1 96 ? 1.399 -4.820 -17.913 1.00 88.06 96 ASN A N 1
ATOM 737 C CA . ASN A 1 96 ? 2.142 -4.990 -19.165 1.00 88.06 96 ASN A CA 1
ATOM 738 C C . ASN A 1 96 ? 3.162 -6.144 -19.102 1.00 88.06 96 ASN A C 1
ATOM 740 O O . ASN A 1 96 ? 3.171 -6.946 -20.036 1.00 88.06 96 ASN A O 1
ATOM 744 N N . PRO A 1 97 ? 3.962 -6.300 -18.024 1.00 84.31 97 PRO A N 1
ATOM 745 C CA . PRO A 1 97 ? 4.834 -7.465 -17.878 1.00 84.31 97 PRO A CA 1
ATOM 746 C C . PRO A 1 97 ? 4.078 -8.799 -17.847 1.00 84.31 97 PRO A C 1
ATOM 748 O O . PRO A 1 97 ? 4.583 -9.793 -18.360 1.00 84.31 97 PRO A O 1
ATOM 751 N N . LEU A 1 98 ? 2.864 -8.826 -17.282 1.00 81.81 98 LEU A N 1
ATOM 752 C CA . LEU A 1 98 ? 2.048 -10.042 -17.221 1.00 81.81 98 LEU A CA 1
ATOM 753 C C . LEU A 1 98 ? 1.524 -10.439 -18.603 1.00 81.81 98 LEU A C 1
ATOM 755 O O . LEU A 1 98 ? 1.598 -11.604 -18.957 1.00 81.81 98 LEU A O 1
ATOM 759 N N . LYS A 1 99 ? 1.088 -9.479 -19.426 1.00 77.44 99 LYS A N 1
ATOM 760 C CA . LYS A 1 99 ? 0.618 -9.751 -20.798 1.00 77.44 99 LYS A CA 1
ATOM 761 C C . LYS A 1 99 ? 1.701 -10.316 -21.721 1.00 77.44 99 LYS A C 1
ATOM 763 O O . LYS A 1 99 ? 1.383 -11.060 -22.640 1.00 77.44 99 LYS A O 1
ATOM 768 N N . GLY A 1 100 ? 2.962 -9.944 -21.501 1.00 69.38 100 GLY A N 1
ATOM 769 C CA . GLY A 1 100 ? 4.096 -10.495 -22.250 1.00 69.38 100 GLY A CA 1
ATOM 770 C C . GLY A 1 100 ? 4.511 -11.896 -21.793 1.00 69.38 100 GLY A C 1
ATOM 771 O O . GLY A 1 100 ? 5.247 -12.576 -22.502 1.00 69.38 100 GLY A O 1
ATOM 772 N N . SER A 1 101 ? 4.043 -12.330 -20.620 1.00 67.06 101 SER A N 1
ATOM 773 C CA . SER A 1 101 ? 4.314 -13.645 -20.052 1.00 67.06 101 SER A CA 1
ATOM 774 C C . SER A 1 101 ? 3.120 -14.556 -20.320 1.00 67.06 101 SER A C 1
ATOM 776 O O . SER A 1 101 ? 2.072 -14.424 -19.696 1.00 67.06 101 SER A O 1
ATOM 778 N N . SER A 1 102 ? 3.265 -15.531 -21.216 1.00 60.75 102 SER A N 1
ATOM 779 C CA . SER A 1 102 ? 2.226 -16.529 -21.529 1.00 60.75 102 SER A CA 1
ATOM 780 C C . SER A 1 102 ? 1.873 -17.470 -20.359 1.00 60.75 102 SER A C 1
ATOM 782 O O . SER A 1 102 ? 1.171 -18.457 -20.549 1.00 60.75 102 SER A O 1
ATOM 784 N N . THR A 1 103 ? 2.380 -17.193 -19.157 1.00 59.09 103 THR A N 1
ATOM 785 C CA . THR A 1 103 ? 2.259 -18.029 -17.958 1.00 59.09 103 THR A CA 1
ATOM 786 C C . THR A 1 103 ? 1.123 -17.573 -17.035 1.00 59.09 103 THR A C 1
ATOM 788 O O . THR A 1 103 ? 0.673 -18.357 -16.202 1.00 59.09 103 THR A O 1
ATOM 791 N N . ILE A 1 104 ? 0.649 -16.321 -17.138 1.00 64.75 104 ILE A N 1
ATOM 792 C CA . ILE A 1 104 ? -0.354 -15.755 -16.216 1.00 64.75 104 ILE A CA 1
ATOM 793 C C . ILE A 1 104 ? -1.338 -14.860 -16.985 1.00 64.75 104 ILE A C 1
ATOM 795 O O . ILE A 1 104 ? -0.922 -13.941 -17.683 1.00 64.75 104 ILE A O 1
ATOM 799 N N . SER A 1 105 ? -2.645 -15.087 -16.816 1.00 59.00 105 SER A N 1
ATOM 800 C CA . SER A 1 105 ? -3.692 -14.187 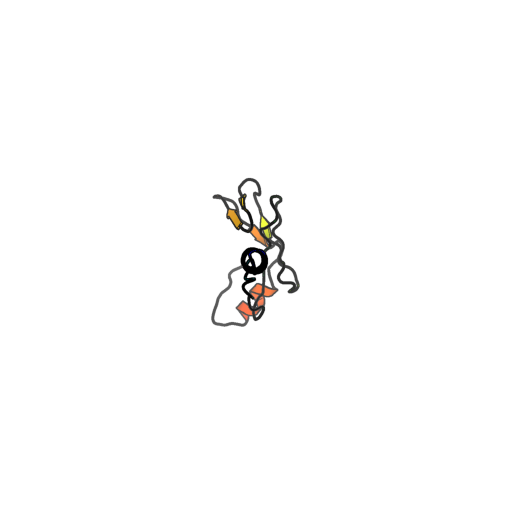-17.323 1.00 59.00 105 SER A CA 1
ATOM 801 C C . SER A 1 105 ? -4.043 -13.125 -16.276 1.00 59.00 105 SER A C 1
ATOM 803 O O . SER A 1 105 ? -4.177 -13.438 -15.092 1.00 59.00 105 SER A O 1
ATOM 805 N N . ALA A 1 106 ? -4.188 -11.871 -16.706 1.00 60.44 106 ALA A N 1
ATOM 806 C CA . ALA A 1 106 ? -4.672 -10.770 -15.878 1.00 60.44 106 ALA A CA 1
ATOM 807 C C . ALA A 1 106 ? -6.002 -10.262 -16.447 1.00 60.44 106 ALA A C 1
ATOM 809 O O . ALA A 1 106 ? -6.038 -9.765 -17.574 1.00 60.44 106 ALA A O 1
ATOM 810 N N . GLU A 1 107 ? -7.074 -10.373 -15.663 1.00 59.03 107 GLU A N 1
ATOM 811 C CA . GLU A 1 107 ? -8.394 -9.837 -16.007 1.00 59.03 107 GLU A CA 1
ATOM 812 C C . GLU A 1 107 ? -8.523 -8.396 -15.492 1.00 59.03 107 GLU A C 1
ATOM 814 O O . GLU A 1 107 ? -8.046 -8.072 -14.400 1.00 59.03 107 GLU A O 1
ATOM 819 N N . ILE A 1 108 ? -9.102 -7.521 -16.319 1.00 57.31 108 ILE A N 1
ATOM 820 C CA . ILE A 1 108 ? -9.271 -6.080 -16.067 1.00 57.31 108 ILE A CA 1
ATOM 821 C C . ILE A 1 108 ? -10.760 -5.765 -16.045 1.00 57.31 108 ILE A C 1
ATOM 823 O O . ILE A 1 108 ? -11.443 -6.216 -16.990 1.00 57.31 108 ILE A O 1
#

Foldseek 3Di:
DPPVVVVVVVVVVVVVVVVVPPPPPPCPVPDDLVPPQWDWDLQDQFDQWIWTPNPDPPTFIWGKPDRVQWHGDHRDIDGHPPIDIGGPDPSCSVQVVQVVDPPDDDDD

Sequence (108 aa):
MRNRIVRKLLVIGLIKFAVLYASTFASDKATSKQGLLAVYDFTSSSGNLVMDRSEVKPLVNLLINEPHKVRRAKGSIKFAKGTVARSVKPPSKIINPLKGSSTISAEI

Organism: NCBI:txid408172

Secondary structure (DSSP, 8-state):
--HHHHHHHHHHHHHHHHHHHS-----------TT----EE----SSSEEEE-S-PSSP-PEEES-GGGEEEETTEEEEPTT--EEESS--HHHHHHHHT-TT-----